Protein AF-A0A969IKM8-F1 (afdb_monomer)

Nearest PDB structures (foldseek):
  2cz2-assembly1_A-2  TM=9.905E-01  e=3.527E-06  Mus musculus
  2cz3-assembly1_A  TM=9.865E-01  e=4.833E-06  Mus musculus
  2cz3-assembly1_B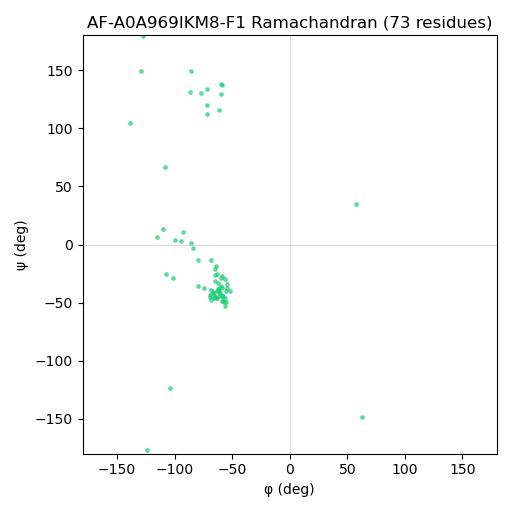  TM=9.860E-01  e=9.074E-06  Mus musculus
  1fw1-assembly1_A-2 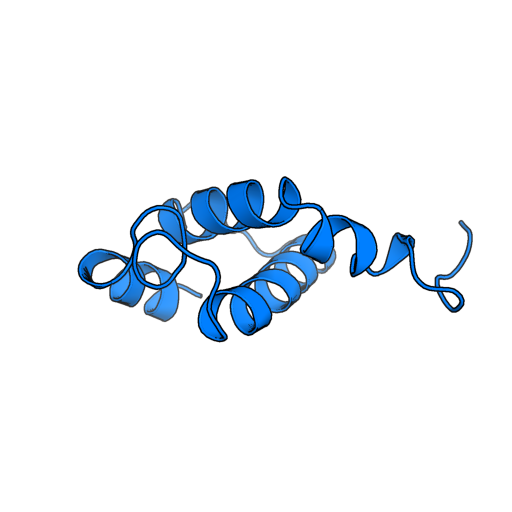 TM=9.850E-01  e=1.168E-05  Homo sapiens
  3n5o-assembly1_A  TM=9.784E-01  e=3.629E-05  Coccidioides immitis

Foldseek 3Di:
DVVLLVQQVPADDLASHHDDDDVVLVVLQVVVVVCVVVVNDCVVSVRSVSRNVSLCPDPVVVCVDLCNDPPRDDD

Secondary structure (DSSP, 8-state):
-HHHHHHHHHHBSSSSSBTS--HHHHHHHHHHHHHHHTT---TT-HHHHHHHHHHHTSHHHHHH-GGGSTT----

Mean predicted aligned error: 2.77 Å

Sequence (75 aa):
MRAVETMLAESAGDYCVGDAPTLADICLVPQVYAALRFKVDLSSLERVNRIYERCLAHPAFIKAHPDHQPDAAKG

pLDDT: mean 95.93, std 5.76, range [59.38, 98.69]

Solvent-accessible surface area (backbone atoms only — not comparable to full-atom values): 4500 Å² total; per-residue (Å²): 113,66,69,57,43,58,54,38,75,79,40,44,55,68,23,56,55,36,79,48,90,50,73,61,40,67,57,45,45,60,54,51,52,50,33,57,76,71,69,51,90,56,86,87,33,62,65,54,51,52,31,42,55,52,45,59,72,35,71,71,47,49,63,66,34,67,86,62,41,96,82,41,82,80,126

Structure (mmCIF, N/CA/C/O backbone):
data_AF-A0A969IKM8-F1
#
_entry.id   AF-A0A969IKM8-F1
#
loop_
_atom_site.group_PDB
_atom_site.id
_atom_site.type_symbol
_atom_site.label_atom_id
_atom_site.label_alt_id
_atom_site.label_comp_id
_atom_site.label_asym_id
_atom_site.label_entity_id
_atom_site.label_seq_id
_atom_site.pdbx_PDB_ins_code
_atom_site.Cartn_x
_atom_site.Ca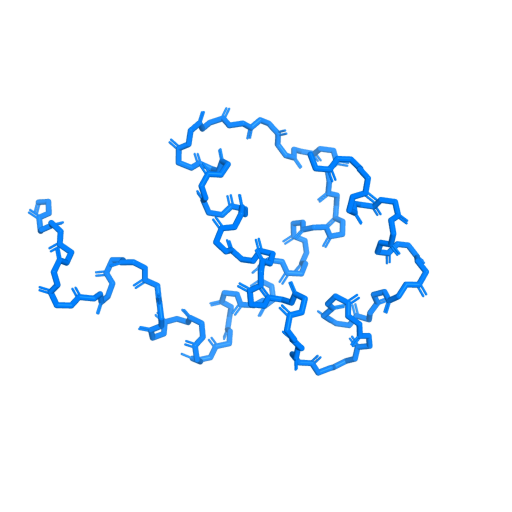rtn_y
_atom_site.Cartn_z
_atom_site.occupancy
_atom_site.B_iso_or_equiv
_atom_site.auth_seq_id
_atom_site.auth_comp_id
_atom_site.auth_asym_id
_atom_site.auth_atom_id
_atom_site.pdbx_PDB_model_num
ATOM 1 N N . MET A 1 1 ? 3.379 7.613 7.983 1.00 87.44 1 MET A N 1
ATOM 2 C CA . MET A 1 1 ? 2.088 6.964 7.657 1.00 87.44 1 MET A CA 1
ATOM 3 C C . MET A 1 1 ? 1.420 6.258 8.849 1.00 87.44 1 MET A C 1
ATOM 5 O O . MET A 1 1 ? 0.492 5.492 8.639 1.00 87.44 1 MET A O 1
ATOM 9 N N . ARG A 1 2 ? 1.793 6.557 10.106 1.00 93.69 2 ARG A N 1
ATOM 10 C CA . ARG A 1 2 ? 1.204 5.888 11.284 1.00 93.69 2 ARG A CA 1
ATOM 11 C C . ARG A 1 2 ? -0.307 6.109 11.429 1.00 93.69 2 ARG A C 1
ATOM 13 O O . ARG A 1 2 ? -1.011 5.176 11.768 1.00 93.69 2 ARG A O 1
ATOM 20 N N . ALA A 1 3 ? -0.805 7.304 11.101 1.00 96.44 3 ALA A N 1
ATOM 21 C CA . ALA A 1 3 ? -2.243 7.585 11.132 1.00 96.44 3 ALA A CA 1
ATOM 22 C C . ALA A 1 3 ? -3.045 6.676 10.182 1.00 96.44 3 ALA A C 1
ATOM 24 O O . ALA A 1 3 ? -4.094 6.175 10.565 1.00 96.44 3 ALA A O 1
ATOM 25 N N . VAL A 1 4 ? -2.523 6.409 8.977 1.00 97.12 4 VAL A N 1
ATOM 26 C CA . VAL A 1 4 ? -3.163 5.497 8.014 1.00 97.12 4 VAL A CA 1
ATOM 27 C C . VAL A 1 4 ? -3.181 4.071 8.562 1.00 97.12 4 VAL A C 1
ATOM 29 O O . VAL A 1 4 ? -4.227 3.439 8.549 1.00 97.12 4 VAL A O 1
ATOM 32 N N . GLU A 1 5 ? -2.064 3.593 9.117 1.00 98.00 5 GLU A N 1
ATOM 33 C CA . GLU A 1 5 ? -1.996 2.276 9.772 1.00 98.00 5 GLU A CA 1
ATOM 34 C C . GLU A 1 5 ? -3.043 2.129 10.890 1.00 98.00 5 GLU A C 1
ATOM 36 O O . GLU A 1 5 ? -3.687 1.088 10.993 1.00 98.00 5 GLU A O 1
ATOM 41 N N . THR A 1 6 ? -3.264 3.181 11.688 1.00 97.75 6 THR A N 1
ATOM 42 C CA . THR A 1 6 ? -4.316 3.199 12.714 1.00 97.75 6 THR A CA 1
ATOM 43 C C . THR A 1 6 ? -5.717 3.146 12.105 1.00 97.75 6 THR A C 1
ATOM 45 O O . THR A 1 6 ? -6.529 2.348 12.557 1.00 97.75 6 THR A O 1
ATOM 48 N N . MET A 1 7 ? -6.005 3.939 11.069 1.00 97.62 7 MET A N 1
ATOM 49 C CA . MET A 1 7 ? -7.321 3.943 10.410 1.00 97.62 7 MET A CA 1
ATOM 50 C C . MET A 1 7 ? -7.660 2.586 9.777 1.00 97.62 7 MET A C 1
ATOM 52 O O . MET A 1 7 ? -8.793 2.119 9.865 1.00 97.62 7 MET A O 1
ATOM 56 N N . LEU A 1 8 ? -6.664 1.916 9.192 1.00 98.31 8 LEU A N 1
ATOM 57 C CA . LEU A 1 8 ? -6.833 0.601 8.570 1.00 98.31 8 LEU A CA 1
ATOM 58 C C . LEU A 1 8 ? -7.233 -0.493 9.568 1.00 98.31 8 LEU A C 1
ATOM 60 O O . LEU A 1 8 ? -7.737 -1.529 9.147 1.00 98.31 8 LEU A O 1
ATOM 64 N N . ALA A 1 9 ? -7.037 -0.293 10.874 1.00 97.94 9 ALA A N 1
ATOM 65 C CA . ALA A 1 9 ? -7.491 -1.253 11.876 1.00 97.94 9 ALA A CA 1
ATOM 66 C C . ALA A 1 9 ? -9.021 -1.416 11.903 1.00 97.94 9 ALA A C 1
ATOM 68 O O . ALA A 1 9 ? -9.495 -2.476 12.303 1.00 97.94 9 ALA A O 1
ATOM 69 N N . GLU A 1 10 ? -9.771 -0.402 11.467 1.00 97.69 10 GLU A N 1
ATOM 70 C CA . GLU A 1 10 ? -11.238 -0.411 11.484 1.00 97.69 10 GLU A CA 1
ATOM 71 C C . GLU A 1 10 ? -11.850 -0.707 10.109 1.00 97.69 10 GLU A C 1
ATOM 73 O O . GLU A 1 10 ? -12.951 -1.248 10.036 1.00 97.69 10 GLU A O 1
ATOM 78 N N . SER A 1 11 ? -11.160 -0.356 9.018 1.00 97.88 11 SER A N 1
ATOM 79 C CA . SER A 1 11 ? -11.730 -0.414 7.665 1.00 97.88 11 SER A CA 1
ATOM 80 C C . SER A 1 11 ? -11.198 -1.544 6.786 1.00 97.88 11 SER A C 1
ATOM 82 O O . SER A 1 11 ? -11.876 -1.937 5.834 1.00 97.88 11 SER A O 1
ATOM 84 N N . ALA A 1 12 ? -9.981 -2.031 7.042 1.00 98.06 12 ALA A N 1
ATOM 85 C CA . ALA A 1 12 ? -9.290 -2.891 6.091 1.00 98.06 12 ALA A CA 1
ATOM 86 C C . ALA A 1 12 ? -9.824 -4.329 6.085 1.00 98.06 12 ALA A C 1
ATOM 88 O O . ALA A 1 12 ? -9.866 -4.988 7.125 1.00 98.06 12 ALA A O 1
ATOM 89 N N . GLY A 1 13 ? -10.123 -4.829 4.886 1.00 97.69 13 GLY A N 1
ATOM 90 C CA . GLY A 1 13 ? -10.217 -6.257 4.584 1.00 97.69 13 GLY A CA 1
ATOM 91 C C . GLY A 1 13 ? -8.971 -6.697 3.812 1.00 97.69 13 GLY A C 1
ATOM 92 O O . GLY A 1 13 ? -7.836 -6.465 4.260 1.00 97.69 13 GLY A O 1
ATOM 93 N N . ASP A 1 14 ? -9.182 -7.274 2.626 1.00 98.00 14 ASP A N 1
ATOM 94 C CA . ASP A 1 14 ? -8.112 -7.522 1.645 1.00 98.00 14 ASP A CA 1
ATOM 95 C C . ASP A 1 14 ? -7.483 -6.220 1.099 1.00 98.00 14 ASP A C 1
ATOM 97 O O . ASP A 1 14 ? -6.310 -6.216 0.716 1.00 98.00 14 ASP A O 1
ATOM 101 N N . TYR A 1 15 ? -8.238 -5.116 1.094 1.00 98.69 15 TYR A N 1
ATOM 102 C CA . TYR A 1 15 ? -7.826 -3.782 0.639 1.00 98.69 15 TYR A CA 1
ATOM 103 C C . TYR A 1 15 ? -8.031 -2.733 1.747 1.00 98.69 15 TYR A C 1
ATOM 105 O O . TYR A 1 15 ? -8.422 -3.062 2.869 1.00 98.69 15 TYR A O 1
ATOM 113 N N . CYS A 1 16 ? -7.769 -1.451 1.461 1.00 98.56 16 CYS A N 1
ATOM 114 C CA . CYS A 1 16 ? -7.929 -0.355 2.428 1.00 98.56 16 CYS A CA 1
ATOM 115 C C . CYS A 1 16 ? -9.327 -0.286 3.061 1.00 98.56 16 CYS A C 1
ATOM 117 O O . CYS A 1 16 ? -9.461 0.116 4.221 1.00 98.56 16 CYS A O 1
ATOM 119 N N . VAL A 1 17 ? -10.361 -0.646 2.295 1.00 98.50 17 VAL A N 1
ATOM 120 C CA . VAL A 1 17 ? -11.760 -0.651 2.731 1.00 98.50 17 VAL A CA 1
ATOM 121 C C . VAL A 1 17 ? -12.445 -1.911 2.201 1.00 98.50 17 VAL A C 1
ATOM 123 O O . VAL A 1 17 ? -12.771 -1.988 1.018 1.00 98.50 17 VAL A O 1
ATOM 126 N N . GLY A 1 18 ? -12.672 -2.894 3.075 1.00 98.12 18 GLY A N 1
ATOM 127 C CA . GLY A 1 18 ? -13.254 -4.185 2.691 1.00 98.12 18 GLY A CA 1
ATOM 128 C C . GLY A 1 18 ? -12.390 -4.975 1.698 1.00 98.12 18 GLY A C 1
ATOM 129 O O . GLY A 1 18 ? -11.161 -4.889 1.720 1.00 98.12 18 GLY A O 1
ATOM 130 N N . ASP A 1 19 ? -13.044 -5.749 0.827 1.00 98.25 19 ASP A N 1
ATOM 131 C CA . ASP A 1 19 ? -12.389 -6.805 0.036 1.00 98.25 19 ASP A CA 1
ATOM 132 C C . ASP A 1 19 ? -12.269 -6.509 -1.468 1.00 98.25 19 ASP A C 1
ATOM 134 O O . ASP A 1 19 ? -11.923 -7.387 -2.259 1.00 98.25 19 ASP A O 1
ATOM 138 N N . ALA A 1 20 ? -12.507 -5.262 -1.883 1.00 97.75 20 ALA A N 1
ATOM 139 C CA . ALA A 1 20 ? -12.311 -4.810 -3.261 1.00 97.75 20 ALA A CA 1
ATOM 140 C C . ALA A 1 20 ? -11.465 -3.524 -3.318 1.00 97.75 20 ALA A C 1
ATOM 142 O O . ALA A 1 20 ? -11.560 -2.710 -2.397 1.00 97.75 20 ALA A O 1
ATOM 143 N N . PRO A 1 21 ? -10.679 -3.292 -4.393 1.00 98.00 21 PRO A N 1
ATOM 144 C CA . PRO A 1 21 ? -9.919 -2.056 -4.542 1.00 98.00 21 PRO A CA 1
ATOM 145 C C . PRO A 1 21 ? -10.823 -0.823 -4.529 1.00 98.00 21 PRO A C 1
ATOM 147 O O . PRO A 1 21 ? -11.855 -0.774 -5.202 1.00 98.00 21 PRO A O 1
ATOM 150 N N . THR A 1 22 ? -10.386 0.208 -3.820 1.00 98.38 22 THR A N 1
ATOM 151 C CA . THR A 1 22 ? -11.073 1.493 -3.704 1.00 98.38 22 THR A CA 1
ATOM 152 C C . THR A 1 22 ? -10.139 2.649 -4.055 1.00 98.38 22 THR A C 1
ATOM 154 O O . THR A 1 22 ? -8.949 2.471 -4.328 1.00 98.38 22 THR A O 1
ATOM 157 N N . LEU A 1 23 ? -10.659 3.878 -4.003 1.00 98.12 23 LEU A N 1
ATOM 158 C CA . LEU A 1 23 ? -9.828 5.074 -4.141 1.00 98.12 23 LEU A CA 1
ATOM 159 C C . LEU A 1 23 ? -8.737 5.153 -3.058 1.00 98.12 23 LEU A C 1
ATOM 161 O O . LEU A 1 23 ? -7.668 5.702 -3.314 1.00 98.12 23 LEU A O 1
ATOM 165 N N . ALA A 1 24 ? -8.974 4.584 -1.872 1.00 98.31 24 ALA A N 1
ATOM 166 C CA . ALA A 1 24 ? -7.977 4.572 -0.808 1.00 98.31 24 ALA A CA 1
ATOM 167 C C . ALA A 1 24 ? -6.717 3.792 -1.224 1.00 98.31 24 ALA A C 1
ATOM 169 O O . ALA A 1 24 ? -5.611 4.270 -0.989 1.00 98.31 24 ALA A O 1
ATOM 170 N N . ASP A 1 25 ? -6.868 2.670 -1.931 1.00 98.56 25 ASP A N 1
ATOM 171 C CA . ASP A 1 25 ? -5.750 1.864 -2.439 1.00 98.56 25 ASP A CA 1
ATOM 172 C C . ASP A 1 25 ? -4.978 2.590 -3.546 1.00 98.56 25 ASP A C 1
ATOM 174 O O . ASP A 1 25 ? -3.746 2.583 -3.567 1.00 98.56 25 ASP A O 1
ATOM 178 N N . ILE A 1 26 ? -5.702 3.291 -4.427 1.00 97.75 26 ILE A N 1
ATOM 179 C CA . ILE A 1 26 ? -5.116 4.134 -5.480 1.00 97.75 2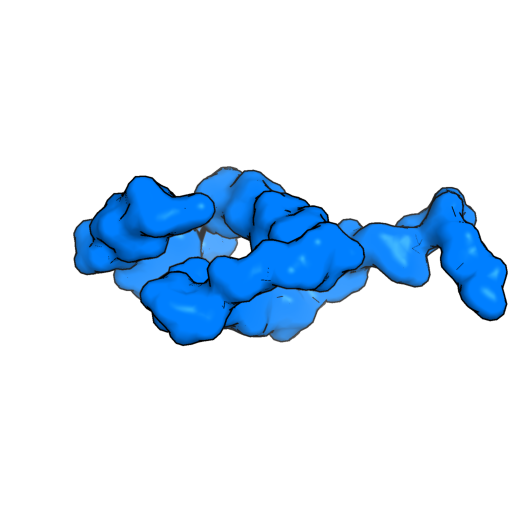6 ILE A CA 1
ATOM 180 C C . ILE A 1 26 ? -4.244 5.243 -4.874 1.00 97.75 26 ILE A C 1
ATOM 182 O O . ILE A 1 26 ? -3.204 5.571 -5.437 1.00 97.75 26 ILE A O 1
ATOM 186 N N . CYS A 1 27 ? -4.631 5.798 -3.723 1.00 97.88 27 CYS A N 1
ATOM 187 C CA . CYS A 1 27 ? -3.832 6.788 -2.998 1.00 97.88 27 CYS A CA 1
ATOM 188 C C . CYS A 1 27 ? -2.698 6.151 -2.175 1.00 97.88 27 CYS A C 1
ATOM 190 O O . CYS A 1 27 ? -1.616 6.730 -2.062 1.00 97.88 27 CYS A O 1
ATOM 192 N N . LEU A 1 28 ? -2.928 4.969 -1.595 1.00 98.25 28 LEU A N 1
ATOM 193 C CA . LEU A 1 28 ? -1.965 4.290 -0.729 1.00 98.25 28 LEU A CA 1
ATOM 194 C C . LEU A 1 28 ? -0.743 3.796 -1.509 1.00 98.25 28 LEU A C 1
ATOM 196 O O . LEU A 1 28 ? 0.388 4.029 -1.087 1.00 98.25 28 LEU A O 1
ATOM 200 N N . VAL A 1 29 ? -0.954 3.133 -2.647 1.00 98.31 29 VAL A N 1
ATOM 201 C CA . VAL A 1 29 ? 0.122 2.509 -3.434 1.00 98.31 29 VAL A CA 1
ATOM 202 C C . VAL A 1 29 ? 1.236 3.487 -3.840 1.00 98.31 29 VAL A C 1
ATOM 204 O O . VAL A 1 29 ? 2.394 3.207 -3.521 1.00 98.31 29 VAL A O 1
ATOM 207 N N . PRO A 1 30 ? 0.962 4.644 -4.476 1.00 97.50 30 PRO A N 1
ATOM 208 C CA . PRO A 1 30 ? 2.016 5.597 -4.822 1.00 97.50 30 PRO A CA 1
ATOM 209 C C . PRO A 1 30 ? 2.685 6.203 -3.581 1.00 97.50 30 PRO A C 1
ATOM 211 O O . PRO A 1 30 ? 3.884 6.482 -3.611 1.00 97.50 30 PRO A O 1
ATOM 214 N N . GLN A 1 31 ? 1.952 6.358 -2.471 1.00 97.50 31 GLN A N 1
ATOM 215 C CA . GLN A 1 31 ? 2.504 6.859 -1.211 1.00 97.50 31 GLN A CA 1
ATOM 216 C C . GLN A 1 31 ? 3.522 5.879 -0.602 1.00 97.50 31 GLN A C 1
ATOM 218 O O . GLN A 1 31 ? 4.576 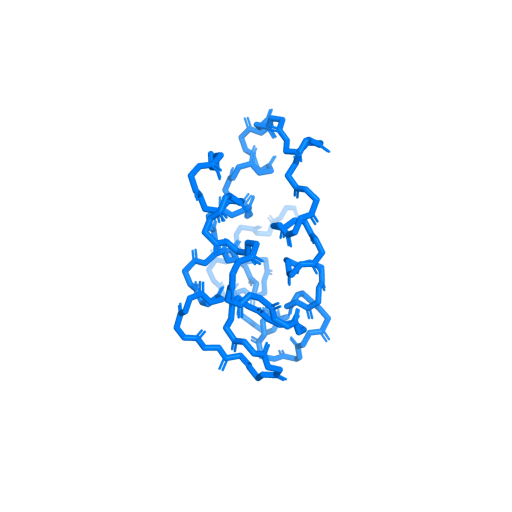6.311 -0.127 1.00 97.50 31 GLN A O 1
ATOM 223 N N . VAL A 1 32 ? 3.235 4.571 -0.641 1.00 97.81 32 VAL A N 1
ATOM 224 C CA . VAL A 1 32 ? 4.165 3.515 -0.203 1.00 97.81 32 VAL A CA 1
ATOM 225 C C . VAL A 1 32 ? 5.349 3.402 -1.161 1.00 97.81 32 VAL A C 1
ATOM 227 O O . VAL A 1 32 ? 6.491 3.387 -0.709 1.00 97.81 32 VAL A O 1
ATOM 230 N N . TYR A 1 33 ? 5.111 3.408 -2.475 1.00 96.62 33 TYR A N 1
ATOM 231 C CA . TYR A 1 33 ? 6.183 3.385 -3.475 1.00 96.62 33 TYR A CA 1
ATOM 232 C C . TYR A 1 33 ? 7.174 4.545 -3.279 1.00 96.62 33 TYR A C 1
ATOM 234 O O . TYR A 1 33 ? 8.387 4.334 -3.251 1.00 96.62 33 TYR A O 1
ATOM 242 N N . ALA A 1 34 ? 6.675 5.770 -3.075 1.00 96.12 34 ALA A N 1
ATOM 243 C CA . ALA A 1 34 ? 7.522 6.928 -2.798 1.00 96.12 34 ALA A CA 1
ATOM 244 C C . ALA A 1 34 ? 8.323 6.748 -1.499 1.00 96.12 34 ALA A C 1
ATOM 246 O O . ALA A 1 34 ? 9.526 7.004 -1.477 1.00 96.12 34 ALA A O 1
ATOM 247 N N . ALA A 1 35 ? 7.684 6.263 -0.431 1.00 96.88 35 ALA A N 1
ATOM 248 C CA . ALA A 1 35 ? 8.356 5.978 0.832 1.00 96.88 35 ALA A CA 1
ATOM 249 C C . ALA A 1 35 ? 9.503 4.962 0.661 1.00 96.88 35 ALA A C 1
ATOM 251 O O . ALA A 1 35 ? 10.606 5.215 1.146 1.00 96.88 35 ALA A O 1
ATOM 252 N N . LEU A 1 36 ? 9.291 3.882 -0.100 1.00 95.50 36 LEU A N 1
ATOM 253 C CA . LEU A 1 36 ? 10.332 2.899 -0.427 1.00 95.50 36 LEU A CA 1
ATOM 254 C C . LEU A 1 36 ? 11.470 3.522 -1.248 1.00 95.50 36 LEU A C 1
ATOM 256 O O . LEU A 1 36 ? 12.643 3.351 -0.911 1.00 95.50 36 LEU A O 1
ATOM 260 N N . ARG A 1 37 ? 11.141 4.312 -2.279 1.00 94.38 37 ARG A N 1
ATOM 261 C CA . ARG A 1 37 ? 12.123 5.020 -3.120 1.00 94.38 37 ARG A CA 1
ATOM 262 C C . ARG A 1 37 ? 13.010 5.967 -2.307 1.00 94.38 37 ARG A C 1
ATOM 264 O O . ARG A 1 37 ? 14.205 6.073 -2.578 1.00 94.38 37 ARG A O 1
ATOM 271 N N . PHE A 1 38 ? 12.442 6.626 -1.300 1.00 96.12 38 PHE A N 1
ATOM 272 C CA . PHE A 1 38 ? 13.161 7.524 -0.392 1.00 96.12 38 PHE A CA 1
ATOM 273 C C . PHE A 1 38 ? 13.679 6.837 0.881 1.00 96.12 38 PHE A C 1
ATOM 275 O O . PHE A 1 38 ? 14.168 7.523 1.778 1.00 96.12 38 PHE A O 1
ATOM 282 N N . LYS A 1 39 ? 13.635 5.498 0.950 1.00 96.50 39 LYS A N 1
ATOM 283 C CA . LYS A 1 39 ? 14.165 4.686 2.061 1.00 96.50 39 LYS A CA 1
ATOM 284 C C . LYS A 1 39 ? 13.558 5.028 3.429 1.00 96.50 39 LYS A C 1
ATOM 286 O O . LYS A 1 39 ? 14.238 4.969 4.452 1.00 96.50 39 LYS A O 1
ATOM 291 N N . VAL A 1 40 ? 12.281 5.393 3.454 1.00 97.12 40 VAL A N 1
ATOM 292 C CA . VAL A 1 40 ? 11.521 5.560 4.696 1.00 97.12 40 VAL A CA 1
ATOM 293 C C . VAL A 1 40 ? 11.261 4.181 5.302 1.00 97.12 40 VAL A C 1
ATOM 295 O O . VAL A 1 40 ? 10.841 3.265 4.599 1.00 97.12 40 VAL A O 1
ATOM 298 N N . ASP A 1 41 ? 11.484 4.037 6.608 1.00 96.31 41 ASP A N 1
ATOM 299 C CA . ASP A 1 41 ? 11.192 2.794 7.323 1.00 96.31 41 ASP A CA 1
ATOM 300 C C . ASP A 1 41 ? 9.676 2.588 7.486 1.00 96.31 41 ASP A C 1
ATOM 302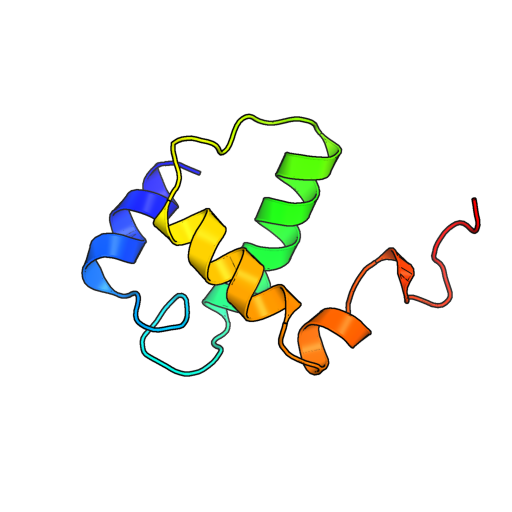 O O . ASP A 1 41 ? 8.975 3.402 8.099 1.00 96.31 41 ASP A O 1
ATOM 306 N N . LEU A 1 42 ? 9.182 1.482 6.928 1.00 97.06 42 LEU A N 1
ATOM 307 C CA . LEU A 1 42 ? 7.785 1.046 6.980 1.00 97.06 42 LEU A CA 1
ATOM 308 C C . LEU A 1 42 ? 7.614 -0.270 7.751 1.00 97.06 42 LEU A C 1
ATOM 310 O O . LEU A 1 42 ? 6.511 -0.809 7.781 1.00 97.06 42 LEU A O 1
ATOM 314 N N . SER A 1 43 ? 8.670 -0.794 8.382 1.00 96.38 43 SER A N 1
ATOM 315 C CA . SER A 1 43 ? 8.665 -2.114 9.037 1.00 96.38 43 SER A CA 1
ATOM 316 C C . SER A 1 43 ? 7.573 -2.273 10.101 1.00 96.38 43 SER A C 1
ATOM 318 O O . SER A 1 43 ? 7.045 -3.362 10.285 1.00 96.38 43 SER A O 1
ATOM 320 N N . SER A 1 44 ? 7.187 -1.175 10.756 1.00 96.94 44 SER A N 1
ATOM 321 C CA . SER A 1 44 ? 6.131 -1.140 11.781 1.00 96.94 44 SER A CA 1
ATOM 322 C C . SER A 1 44 ? 4.702 -0.975 11.241 1.00 96.94 44 SER A C 1
ATOM 324 O O . SER A 1 44 ? 3.769 -0.873 12.035 1.00 96.94 44 SER A O 1
ATOM 326 N N . LEU A 1 45 ? 4.507 -0.897 9.920 1.00 98.25 45 LEU A N 1
ATOM 327 C CA . LEU A 1 45 ? 3.209 -0.620 9.290 1.00 98.25 45 LEU A CA 1
ATOM 328 C C . LEU A 1 45 ? 2.645 -1.876 8.608 1.00 98.25 45 LEU A C 1
ATOM 330 O O . LEU A 1 45 ? 2.576 -1.967 7.383 1.00 98.25 45 LEU A O 1
ATOM 334 N N . GLU A 1 46 ? 2.292 -2.878 9.413 1.00 97.88 46 GLU A N 1
ATOM 335 C CA . GLU A 1 46 ? 1.911 -4.214 8.937 1.00 97.88 46 GLU A CA 1
ATOM 336 C C . GLU A 1 46 ? 0.710 -4.209 7.977 1.00 97.88 46 GLU A C 1
ATOM 338 O O . GLU A 1 46 ? 0.763 -4.867 6.935 1.00 97.88 46 GLU A O 1
ATOM 343 N N . ARG A 1 47 ? -0.365 -3.459 8.272 1.00 98.50 47 ARG A N 1
ATOM 344 C CA . ARG A 1 47 ? -1.556 -3.413 7.399 1.00 98.50 47 ARG A CA 1
ATOM 345 C C . ARG A 1 47 ? -1.254 -2.692 6.098 1.00 98.50 47 ARG A C 1
ATOM 347 O O . ARG A 1 47 ? -1.643 -3.178 5.038 1.00 98.50 47 ARG A O 1
ATOM 354 N N . VAL A 1 48 ? -0.544 -1.565 6.175 1.00 98.62 48 VAL A N 1
ATOM 355 C CA . VAL A 1 48 ? -0.085 -0.826 4.991 1.00 98.62 48 VAL A CA 1
ATOM 356 C C . VAL A 1 48 ? 0.735 -1.735 4.078 1.00 98.62 48 VAL A C 1
ATOM 358 O O . VAL A 1 48 ? 0.446 -1.800 2.884 1.00 98.62 48 VAL A O 1
ATOM 361 N N . ASN A 1 49 ? 1.715 -2.458 4.627 1.00 98.38 49 ASN A N 1
ATOM 362 C CA . ASN A 1 49 ? 2.581 -3.339 3.844 1.00 98.38 49 ASN A CA 1
ATOM 363 C C . ASN A 1 49 ? 1.782 -4.485 3.209 1.00 98.38 49 ASN A C 1
ATOM 365 O O . ASN A 1 49 ? 1.889 -4.707 2.004 1.00 98.38 49 ASN A O 1
ATOM 369 N N . ARG A 1 50 ? 0.901 -5.141 3.977 1.00 98.56 50 ARG A N 1
ATOM 370 C CA . ARG A 1 50 ? 0.040 -6.224 3.476 1.00 98.56 50 ARG A CA 1
ATOM 371 C C . ARG A 1 50 ? -0.846 -5.773 2.312 1.00 98.56 50 ARG A C 1
ATOM 373 O O . ARG A 1 50 ? -0.928 -6.454 1.293 1.00 98.56 50 ARG A O 1
ATOM 380 N N . ILE A 1 51 ? -1.526 -4.635 2.460 1.00 98.69 51 ILE A N 1
ATOM 381 C CA . ILE A 1 51 ? -2.415 -4.104 1.416 1.00 98.69 51 ILE A CA 1
ATOM 382 C C . ILE A 1 51 ? -1.607 -3.685 0.189 1.00 98.69 51 ILE A C 1
ATOM 384 O O . ILE A 1 51 ? -2.024 -3.951 -0.937 1.00 98.69 51 ILE A O 1
ATOM 388 N N . TYR A 1 52 ? -0.444 -3.063 0.388 1.00 98.44 52 TYR A N 1
ATOM 389 C CA . TYR A 1 52 ? 0.441 -2.683 -0.707 1.00 98.44 52 TYR A CA 1
ATOM 390 C C . TYR A 1 52 ? 0.872 -3.898 -1.535 1.00 98.44 52 TYR A C 1
ATOM 392 O O . TYR A 1 52 ? 0.720 -3.886 -2.756 1.00 98.44 52 TYR A O 1
ATOM 400 N N . GLU A 1 53 ? 1.327 -4.971 -0.885 1.00 98.19 53 GLU A N 1
ATOM 401 C CA . GLU A 1 53 ? 1.689 -6.228 -1.552 1.00 98.19 53 GLU A CA 1
ATOM 402 C C . GLU A 1 53 ? 0.504 -6.826 -2.320 1.00 98.19 53 GLU A C 1
ATOM 404 O O . GLU A 1 53 ? 0.640 -7.207 -3.486 1.00 98.19 53 GLU A O 1
ATOM 409 N N . ARG A 1 54 ? -0.689 -6.838 -1.710 1.00 98.31 54 ARG A N 1
ATOM 410 C CA . ARG A 1 54 ? -1.917 -7.305 -2.367 1.00 98.31 54 ARG A CA 1
ATOM 411 C C . ARG A 1 54 ? -2.265 -6.468 -3.599 1.00 98.31 54 ARG A C 1
ATOM 413 O O . ARG A 1 54 ? -2.647 -7.030 -4.626 1.00 98.31 54 ARG A O 1
ATOM 420 N N . CYS A 1 55 ? -2.113 -5.147 -3.523 1.00 98.38 55 CYS A N 1
ATOM 421 C CA . CYS A 1 55 ? -2.332 -4.256 -4.659 1.00 98.38 55 CYS A CA 1
ATOM 422 C C . CYS A 1 55 ? -1.307 -4.505 -5.767 1.00 98.38 55 CYS A C 1
ATOM 424 O O . CYS A 1 55 ? -1.700 -4.609 -6.924 1.00 98.38 55 CYS A O 1
ATOM 426 N N . LEU A 1 56 ? -0.022 -4.680 -5.440 1.00 96.88 56 LEU A N 1
ATOM 427 C CA . LEU A 1 56 ? 1.021 -4.960 -6.433 1.00 96.88 56 LEU A CA 1
ATOM 428 C C . LEU A 1 56 ? 0.850 -6.304 -7.154 1.00 96.88 56 LEU A C 1
ATOM 430 O O . LEU A 1 56 ? 1.364 -6.462 -8.257 1.00 96.88 56 LEU A O 1
ATOM 434 N N . ALA A 1 57 ? 0.103 -7.249 -6.584 1.00 97.12 57 ALA A N 1
ATOM 435 C CA . ALA A 1 57 ? -0.266 -8.489 -7.264 1.00 97.12 57 ALA A CA 1
ATOM 436 C C . ALA A 1 57 ? -1.439 -8.323 -8.254 1.00 97.12 57 ALA A C 1
ATOM 438 O O . ALA A 1 57 ? -1.698 -9.212 -9.067 1.00 97.12 57 ALA A O 1
ATOM 439 N N . HIS A 1 58 ? -2.174 -7.206 -8.208 1.00 97.44 58 HIS A N 1
ATOM 440 C CA . HIS A 1 58 ? -3.352 -6.996 -9.043 1.00 97.44 58 HIS A CA 1
ATOM 441 C C . HIS A 1 58 ? -2.971 -6.412 -10.425 1.00 97.44 58 HIS A C 1
ATOM 443 O O . HIS A 1 58 ? -2.281 -5.389 -10.492 1.00 97.44 58 HIS A O 1
ATOM 449 N N . PRO A 1 59 ? -3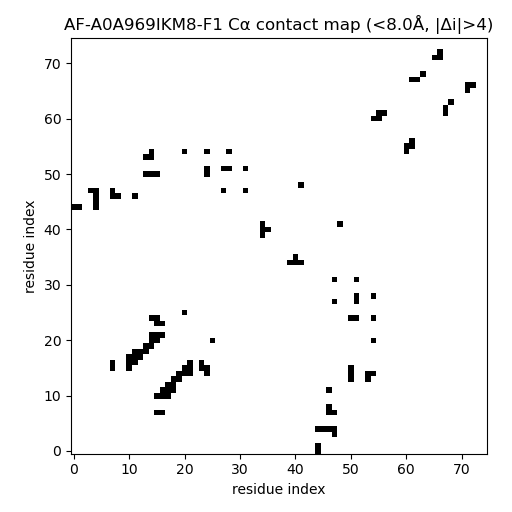.475 -6.966 -11.554 1.00 97.81 59 PRO A N 1
ATOM 450 C CA . PRO A 1 59 ? -3.026 -6.597 -12.906 1.00 97.81 59 PRO A CA 1
ATOM 451 C C . PRO A 1 59 ? -3.089 -5.099 -13.233 1.00 97.81 59 PRO A C 1
ATOM 453 O O . PRO A 1 59 ? -2.203 -4.566 -13.899 1.00 97.81 59 PRO A O 1
ATOM 456 N N . ALA A 1 60 ? -4.124 -4.403 -12.751 1.00 97.19 60 ALA A N 1
ATOM 457 C CA . ALA A 1 60 ? -4.270 -2.962 -12.966 1.00 97.19 60 ALA A CA 1
ATOM 458 C C . ALA A 1 60 ? -3.134 -2.143 -12.326 1.00 97.19 60 ALA A C 1
ATOM 460 O O . ALA A 1 60 ? -2.633 -1.212 -12.953 1.00 97.19 60 ALA A O 1
ATOM 461 N N . PHE A 1 61 ? -2.689 -2.510 -11.120 1.00 97.44 61 PHE A N 1
ATOM 462 C CA . PHE A 1 61 ? -1.595 -1.821 -10.433 1.00 97.44 61 PHE A CA 1
ATOM 463 C C . PHE A 1 61 ? -0.243 -2.162 -11.058 1.00 97.44 61 PHE A C 1
ATOM 465 O O . PHE A 1 61 ? 0.578 -1.268 -11.233 1.00 97.44 61 PHE A O 1
ATOM 472 N N . ILE A 1 62 ? -0.040 -3.414 -11.490 1.00 97.06 62 ILE A N 1
ATOM 473 C CA . ILE A 1 62 ? 1.156 -3.812 -12.251 1.00 97.06 62 ILE A CA 1
ATOM 474 C C . ILE A 1 62 ? 1.281 -2.954 -13.511 1.00 97.06 62 ILE A C 1
ATOM 476 O O . ILE A 1 62 ? 2.333 -2.373 -13.763 1.00 97.06 62 ILE A O 1
ATOM 480 N N . LYS A 1 63 ? 0.204 -2.825 -14.295 1.00 97.12 63 LYS A N 1
ATOM 481 C CA . LYS A 1 63 ? 0.204 -2.002 -15.513 1.00 97.12 63 LYS A CA 1
ATOM 482 C C . LYS A 1 63 ? 0.458 -0.517 -15.221 1.00 97.12 63 LYS A C 1
ATOM 484 O O . LYS A 1 63 ? 1.063 0.163 -16.043 1.00 97.12 63 LYS A O 1
ATOM 489 N N . ALA A 1 64 ? -0.005 -0.022 -14.075 1.00 96.50 64 ALA A N 1
ATOM 490 C CA . ALA A 1 64 ? 0.169 1.364 -13.647 1.00 96.50 64 ALA A CA 1
ATOM 491 C C . ALA A 1 64 ? 1.519 1.644 -12.957 1.00 96.50 64 ALA A C 1
ATOM 493 O O . ALA A 1 64 ? 1.786 2.792 -12.606 1.00 96.50 64 ALA A O 1
ATOM 494 N N . HIS A 1 65 ? 2.369 0.631 -12.747 1.00 94.88 65 HIS A N 1
ATOM 495 C CA . HIS A 1 65 ? 3.655 0.814 -12.077 1.00 94.88 65 HIS A CA 1
ATOM 496 C C . HI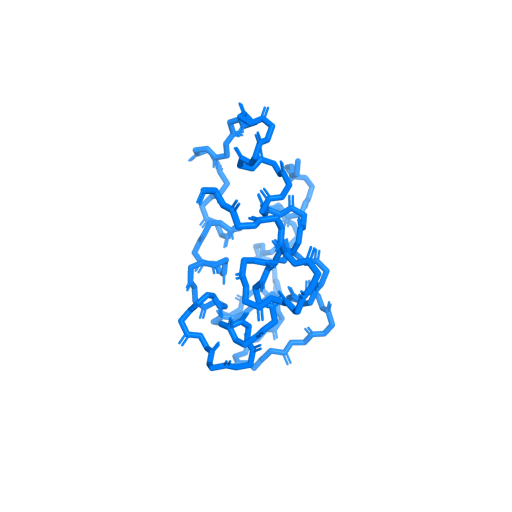S A 1 65 ? 4.537 1.823 -12.843 1.00 94.88 65 HIS A C 1
ATOM 498 O O . HIS A 1 65 ? 4.586 1.742 -14.076 1.00 94.88 65 HIS A O 1
ATOM 504 N N . PRO A 1 66 ? 5.253 2.745 -12.159 1.00 93.19 66 PRO A N 1
ATOM 505 C CA . PRO A 1 66 ? 6.077 3.766 -12.813 1.00 93.19 66 PRO A CA 1
ATOM 506 C C . PRO A 1 66 ? 7.061 3.207 -13.848 1.00 93.19 66 PRO A C 1
ATOM 508 O O . PRO A 1 66 ? 7.167 3.753 -14.938 1.00 93.19 66 PRO A O 1
ATOM 511 N N . ASP A 1 67 ? 7.697 2.070 -13.560 1.00 92.88 67 ASP A N 1
ATOM 512 C CA . ASP A 1 67 ? 8.679 1.442 -14.463 1.00 92.88 67 ASP A CA 1
ATOM 513 C C . ASP A 1 67 ? 8.062 0.870 -15.755 1.00 92.88 67 ASP A C 1
ATOM 515 O O . ASP A 1 67 ? 8.779 0.530 -16.693 1.00 92.88 67 ASP A O 1
ATOM 519 N N . HIS A 1 68 ? 6.733 0.749 -15.820 1.00 94.44 68 HIS A N 1
ATOM 520 C CA . HIS A 1 68 ? 6.008 0.260 -16.995 1.00 94.44 68 HIS A CA 1
ATOM 521 C C . HIS A 1 68 ? 5.407 1.390 -17.841 1.00 94.44 68 HIS A C 1
ATOM 523 O O . HIS A 1 68 ? 4.694 1.112 -18.809 1.00 9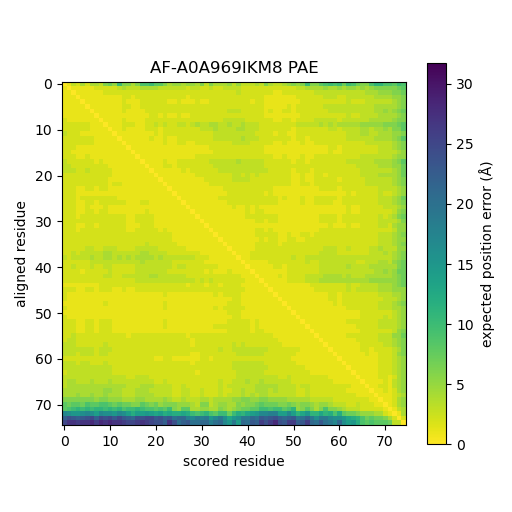4.44 68 HIS A O 1
ATOM 529 N N . GLN A 1 69 ? 5.662 2.655 -17.489 1.00 95.19 69 GLN A N 1
ATOM 530 C CA . GLN A 1 69 ? 5.134 3.792 -18.237 1.00 95.19 69 GLN A CA 1
ATOM 531 C C . GLN A 1 69 ? 6.040 4.161 -19.425 1.00 95.19 69 GLN A C 1
ATOM 533 O O . GLN A 1 69 ? 7.254 3.956 -19.361 1.00 95.19 69 GLN A O 1
ATOM 538 N N . PRO A 1 70 ? 5.487 4.702 -20.529 1.00 94.56 70 PRO A N 1
ATOM 539 C CA . PRO A 1 70 ? 6.271 5.037 -21.723 1.00 94.56 70 PRO A CA 1
ATOM 540 C C . PRO A 1 70 ? 7.402 6.047 -21.479 1.00 94.56 70 PRO A C 1
ATOM 542 O O . PRO A 1 70 ? 8.387 6.055 -22.215 1.00 94.56 70 PRO A O 1
ATOM 545 N N . ASP A 1 71 ? 7.244 6.898 -20.469 1.00 93.56 71 ASP A N 1
ATOM 546 C CA . ASP A 1 71 ? 8.170 7.946 -20.042 1.00 93.56 71 ASP A CA 1
ATOM 547 C C . ASP A 1 71 ? 9.122 7.502 -18.918 1.00 93.56 71 ASP A C 1
ATOM 549 O O . ASP A 1 71 ? 9.940 8.297 -18.450 1.00 93.56 71 ASP A O 1
ATOM 553 N N . ALA A 1 72 ? 9.064 6.233 -18.501 1.00 90.06 72 ALA A N 1
ATOM 554 C CA . ALA A 1 72 ? 10.001 5.686 -17.533 1.00 90.06 72 ALA A CA 1
ATOM 555 C C . ALA A 1 72 ? 11.439 5.782 -18.063 1.00 90.06 72 ALA A C 1
ATOM 557 O O . ALA A 1 72 ? 11.749 5.344 -19.178 1.00 90.06 72 ALA A O 1
ATOM 558 N N . ALA A 1 73 ? 12.341 6.334 -17.247 1.00 82.94 73 ALA A N 1
ATOM 559 C CA . ALA A 1 73 ? 13.763 6.324 -17.555 1.00 82.94 73 ALA A CA 1
ATOM 560 C C . ALA A 1 73 ? 14.233 4.865 -17.645 1.00 82.94 73 ALA A C 1
ATOM 562 O O . ALA A 1 73 ? 14.187 4.131 -16.658 1.00 82.94 73 ALA A O 1
ATOM 563 N N . LYS A 1 74 ? 14.669 4.439 -18.833 1.00 71.00 74 LYS A N 1
ATOM 564 C CA . LYS A 1 74 ? 15.298 3.130 -19.011 1.00 71.00 74 LYS A CA 1
ATOM 565 C C . LYS A 1 74 ? 16.679 3.202 -18.363 1.00 71.00 74 LYS A C 1
ATOM 567 O O . LYS A 1 74 ? 17.508 3.993 -18.812 1.00 71.00 74 LYS A O 1
ATOM 572 N N . GLY A 1 75 ? 16.853 2.463 -17.269 1.00 59.38 75 GLY A N 1
ATOM 573 C CA . GLY A 1 75 ? 18.155 2.256 -16.630 1.00 59.38 75 GLY A CA 1
ATOM 574 C C . GLY A 1 75 ? 19.130 1.530 -17.542 1.00 59.38 75 GLY A C 1
ATOM 575 O O . GLY A 1 75 ? 18.659 0.771 -18.422 1.00 59.38 75 GLY A O 1
#

Radius of gyration: 12.76 Å; Cα contacts (8 Å, |Δi|>4): 65; chains: 1; bounding box: 31×16×34 Å